Protein AF-A0A5N6J9I9-F1 (afdb_monomer)

Sequence (138 aa):
MGRWGWRLFEGDQDLDAACCLAESLRIQTDDWEHSMSSIVHQTNMLADEGTRAFYRTEEYKRELENEIVPYVRAKFDTDDFGDRFFAASCAKENDQTCLPAKYSAIILGALMMRAGAKIRAEDLQHLRDLVPQIHCSS

Structure (mmCIF, N/CA/C/O backbone):
data_AF-A0A5N6J9I9-F1
#
_entry.id   AF-A0A5N6J9I9-F1
#
loop_
_atom_site.group_PDB
_atom_site.id
_atom_site.type_symbol
_atom_site.label_atom_id
_atom_site.label_alt_id
_atom_site.label_comp_id
_atom_site.label_asym_id
_atom_site.label_entity_id
_atom_site.label_seq_id
_atom_site.pdbx_PDB_ins_code
_atom_site.Cartn_x
_atom_site.Cartn_y
_atom_site.Cartn_z
_atom_site.occupancy
_atom_site.B_iso_or_equiv
_atom_site.auth_seq_id
_atom_site.auth_comp_id
_atom_site.auth_asym_id
_atom_site.auth_atom_id
_atom_site.pdbx_PDB_model_num
ATOM 1 N N . MET A 1 1 ? -12.966 -21.307 4.260 1.00 35.62 1 MET A N 1
ATOM 2 C CA . MET A 1 1 ? -12.273 -20.002 4.198 1.00 35.62 1 MET A CA 1
ATOM 3 C C . MET A 1 1 ? -12.715 -19.329 2.910 1.00 35.62 1 MET A C 1
ATOM 5 O O . MET A 1 1 ? -12.331 -19.784 1.841 1.00 35.62 1 MET A O 1
ATOM 9 N N . GLY A 1 2 ? -13.659 -18.388 3.000 1.00 36.38 2 GLY A N 1
ATOM 10 C CA . GLY A 1 2 ? -14.245 -17.733 1.829 1.00 36.38 2 GLY A CA 1
ATOM 11 C C . GLY A 1 2 ? -13.199 -16.898 1.095 1.00 36.38 2 GLY A C 1
ATOM 12 O O . GLY A 1 2 ? -12.399 -16.217 1.731 1.00 36.38 2 GLY A O 1
ATOM 13 N N . ARG A 1 3 ? -13.186 -17.001 -0.235 1.00 39.31 3 ARG A N 1
ATOM 14 C CA . ARG A 1 3 ? -12.345 -16.196 -1.123 1.00 39.31 3 ARG A CA 1
ATOM 15 C C . ARG A 1 3 ? -12.598 -14.710 -0.851 1.00 39.31 3 ARG A C 1
ATOM 17 O O . ARG A 1 3 ? -13.677 -14.216 -1.160 1.00 39.31 3 ARG A O 1
ATOM 24 N N . TRP A 1 4 ? -11.601 -14.010 -0.318 1.00 42.59 4 TRP A N 1
ATOM 25 C CA . TRP A 1 4 ? -11.491 -12.559 -0.462 1.00 42.59 4 TRP A CA 1
ATOM 26 C C . TRP A 1 4 ? -11.239 -12.311 -1.946 1.00 42.59 4 TRP A C 1
ATOM 28 O O . TRP A 1 4 ? -10.140 -12.549 -2.436 1.00 42.59 4 TRP A O 1
ATOM 38 N N . GLY A 1 5 ? -12.298 -12.043 -2.700 1.00 44.84 5 GLY A N 1
ATOM 39 C CA . GLY A 1 5 ? -12.264 -12.260 -4.139 1.00 44.84 5 GLY A CA 1
ATOM 40 C C . GLY A 1 5 ? -13.273 -11.424 -4.887 1.00 44.84 5 GLY A C 1
ATOM 41 O O . GLY A 1 5 ? -14.072 -11.991 -5.617 1.00 44.84 5 GLY A O 1
ATOM 42 N N . TRP A 1 6 ? -13.188 -10.107 -4.721 1.00 40.84 6 TRP A N 1
ATOM 43 C CA . TRP A 1 6 ? -13.461 -9.163 -5.798 1.00 40.84 6 TRP A CA 1
ATOM 44 C C . TRP A 1 6 ? -12.402 -8.050 -5.728 1.00 40.84 6 TRP A C 1
ATOM 46 O O . TRP A 1 6 ? -12.508 -7.133 -4.927 1.00 40.84 6 TRP A O 1
ATOM 56 N N . ARG A 1 7 ? -11.349 -8.193 -6.543 1.00 58.09 7 ARG A N 1
ATOM 57 C CA . ARG A 1 7 ? -10.758 -7.104 -7.337 1.00 58.09 7 ARG A CA 1
ATOM 58 C C . ARG A 1 7 ? -10.189 -5.851 -6.643 1.00 58.09 7 ARG A C 1
ATOM 60 O O . ARG A 1 7 ? -10.094 -4.824 -7.304 1.00 58.09 7 ARG A O 1
ATOM 67 N N . LEU A 1 8 ? -9.778 -5.912 -5.373 1.00 66.25 8 LEU A N 1
ATOM 68 C CA . LEU A 1 8 ? -9.047 -4.796 -4.749 1.00 66.25 8 LEU A CA 1
ATOM 69 C C . LEU A 1 8 ? -7.798 -4.459 -5.574 1.00 66.25 8 LEU A C 1
ATOM 71 O O . LEU A 1 8 ? -6.980 -5.341 -5.852 1.00 66.25 8 LEU A O 1
ATOM 75 N N . PHE A 1 9 ? -7.670 -3.188 -5.944 1.00 67.38 9 PHE A N 1
ATOM 76 C CA . PHE A 1 9 ? -6.652 -2.675 -6.862 1.00 67.38 9 PHE A CA 1
ATOM 77 C C . PHE A 1 9 ? -6.809 -3.146 -8.309 1.00 67.38 9 PHE A C 1
ATOM 79 O O . PHE A 1 9 ? -5.822 -3.141 -9.025 1.00 67.38 9 PHE A O 1
ATOM 86 N N . GLU A 1 10 ? -7.989 -3.554 -8.780 1.00 67.69 10 GLU A N 1
ATOM 87 C CA . GLU A 1 10 ? -8.249 -3.730 -10.225 1.00 67.69 10 GLU A CA 1
ATOM 88 C C . GLU A 1 10 ? -9.075 -2.576 -10.817 1.00 67.69 10 GLU A C 1
ATOM 90 O O . GLU A 1 10 ? -9.088 -2.415 -12.037 1.00 67.69 10 GLU A O 1
ATOM 95 N N . GLY A 1 11 ? -9.758 -1.785 -9.978 1.00 67.00 11 GLY A N 1
ATOM 96 C CA . GLY A 1 11 ? -10.508 -0.592 -10.382 1.00 67.00 11 GLY A CA 1
ATOM 97 C C . GLY A 1 11 ? -9.753 0.711 -10.108 1.00 67.00 11 GLY A C 1
ATOM 98 O O . GLY A 1 11 ? -8.957 0.782 -9.171 1.00 67.00 11 GLY A O 1
ATOM 99 N N . ASP A 1 12 ? -10.044 1.750 -10.897 1.00 70.38 12 ASP A N 1
ATOM 100 C CA . ASP A 1 12 ? -9.409 3.076 -10.778 1.00 70.38 12 ASP A CA 1
ATOM 101 C C . ASP A 1 12 ? -9.567 3.669 -9.372 1.00 70.38 12 ASP A C 1
ATOM 103 O O . ASP A 1 12 ? -8.606 4.164 -8.795 1.00 70.38 12 ASP A O 1
ATOM 107 N N . GLN A 1 13 ? -10.745 3.511 -8.762 1.00 75.12 13 GLN A N 1
ATOM 108 C CA . GLN A 1 13 ? -11.031 4.052 -7.431 1.00 75.12 13 GLN A CA 1
ATOM 109 C C . GLN A 1 13 ? -10.123 3.480 -6.328 1.00 75.12 13 GLN A C 1
ATOM 111 O O . GLN A 1 13 ? -9.783 4.184 -5.378 1.00 75.12 13 GLN A O 1
ATOM 116 N N . ASP A 1 14 ? -9.711 2.218 -6.444 1.00 78.69 14 ASP A N 1
ATOM 117 C CA . ASP A 1 14 ? -8.841 1.568 -5.458 1.00 78.69 14 ASP A CA 1
ATOM 118 C C . ASP A 1 14 ? -7.404 2.061 -5.589 1.00 78.69 14 ASP A C 1
ATOM 120 O O . ASP A 1 14 ? -6.691 2.214 -4.595 1.00 78.69 14 ASP A O 1
ATOM 124 N N . LEU A 1 15 ? -6.984 2.293 -6.834 1.00 77.69 15 LEU A N 1
ATOM 125 C CA . LEU A 1 15 ? -5.663 2.803 -7.177 1.00 77.69 15 LEU A CA 1
ATOM 126 C C . LEU A 1 15 ? -5.544 4.267 -6.752 1.00 77.69 15 LEU A C 1
ATOM 128 O O . LEU A 1 15 ? -4.572 4.621 -6.090 1.00 77.69 15 LEU A O 1
ATOM 132 N N . ASP A 1 16 ? -6.565 5.079 -7.024 1.00 78.44 16 ASP A N 1
ATOM 133 C CA . ASP A 1 16 ? -6.645 6.466 -6.566 1.00 78.44 16 ASP A CA 1
ATOM 134 C C . ASP A 1 16 ? -6.632 6.540 -5.035 1.00 78.44 16 ASP A C 1
ATOM 136 O O . ASP A 1 16 ? -5.868 7.310 -4.449 1.00 78.44 16 ASP A O 1
ATOM 140 N N . ALA A 1 17 ? -7.407 5.682 -4.361 1.00 81.62 17 ALA A N 1
ATOM 141 C CA . ALA A 1 17 ? -7.405 5.606 -2.904 1.00 81.62 17 ALA A CA 1
ATOM 142 C C . ALA A 1 17 ? -6.029 5.210 -2.347 1.00 81.62 17 ALA A C 1
ATOM 144 O O . ALA A 1 17 ? -5.600 5.781 -1.347 1.00 81.62 17 ALA A O 1
ATOM 145 N N . ALA A 1 18 ? -5.317 4.274 -2.986 1.00 84.44 18 ALA A N 1
ATOM 146 C CA . ALA A 1 18 ? -3.967 3.882 -2.583 1.00 84.44 18 ALA A CA 1
ATOM 147 C C . ALA A 1 18 ? -2.944 5.012 -2.781 1.00 84.44 18 ALA A C 1
ATOM 149 O O . ALA A 1 18 ? -2.099 5.230 -1.912 1.00 84.44 18 ALA A O 1
ATOM 150 N N . CYS A 1 19 ? -3.033 5.743 -3.895 1.00 82.50 19 CYS A N 1
ATOM 151 C CA . CYS A 1 19 ? -2.166 6.879 -4.207 1.00 82.50 19 CYS A CA 1
ATOM 152 C C . CYS A 1 19 ? -2.382 8.056 -3.245 1.00 82.50 19 CYS A C 1
ATOM 154 O O . CYS A 1 19 ? -1.416 8.641 -2.763 1.00 82.50 19 CYS A O 1
ATOM 156 N N . CYS A 1 20 ? -3.634 8.374 -2.913 1.00 81.75 20 CYS A N 1
ATOM 157 C CA . CYS A 1 20 ? -3.982 9.504 -2.047 1.00 81.75 20 CYS A CA 1
ATOM 158 C C . CYS A 1 20 ? -4.007 9.158 -0.547 1.00 81.75 20 CYS A C 1
ATOM 160 O O . CYS A 1 20 ? -4.287 10.028 0.284 1.00 81.75 20 CYS A O 1
ATOM 162 N N . LEU A 1 21 ? -3.732 7.904 -0.165 1.00 84.25 21 LEU A N 1
ATOM 163 C CA . LEU A 1 21 ? -3.913 7.425 1.207 1.00 84.25 21 LEU A CA 1
ATOM 164 C C . LEU A 1 21 ? -3.091 8.229 2.224 1.00 84.25 21 LEU A C 1
ATOM 166 O O . LEU A 1 21 ? -3.640 8.699 3.223 1.00 84.25 21 LEU A O 1
ATOM 170 N N . ALA A 1 22 ? -1.794 8.416 1.961 1.00 82.81 22 ALA A N 1
ATOM 171 C CA . ALA A 1 22 ? -0.885 9.139 2.854 1.00 82.81 22 ALA A CA 1
ATOM 172 C C . ALA A 1 22 ? -1.348 10.587 3.085 1.00 82.81 22 ALA A C 1
ATOM 174 O O . ALA A 1 22 ? -1.479 11.029 4.230 1.00 82.81 22 ALA A O 1
ATOM 175 N N . GLU A 1 23 ? -1.696 11.286 2.002 1.00 80.75 23 GLU A N 1
ATOM 176 C CA . GLU A 1 23 ? -2.195 12.660 2.043 1.00 80.75 23 GLU A CA 1
ATOM 177 C C . GLU A 1 23 ? -3.520 12.758 2.812 1.00 80.75 23 GLU A C 1
ATOM 179 O O . GLU A 1 23 ? -3.654 13.582 3.721 1.00 80.75 23 GLU A O 1
ATOM 184 N N . SER A 1 24 ? -4.477 11.865 2.531 1.00 76.12 24 SER A N 1
ATOM 185 C CA . SER A 1 24 ? -5.788 11.843 3.202 1.00 76.12 24 SER A CA 1
ATOM 186 C C . SER A 1 24 ? -5.661 11.657 4.722 1.00 76.12 24 SER A C 1
ATOM 188 O O . SER A 1 24 ? -6.386 12.255 5.530 1.00 76.12 24 SER A O 1
ATOM 190 N N . LEU A 1 25 ? -4.664 10.880 5.140 1.00 75.38 25 LEU A N 1
ATOM 191 C CA . LEU A 1 25 ? -4.377 10.618 6.539 1.00 75.38 25 LEU A CA 1
ATOM 192 C C . LEU A 1 25 ? -3.429 11.660 7.157 1.00 75.38 25 LEU A C 1
ATOM 194 O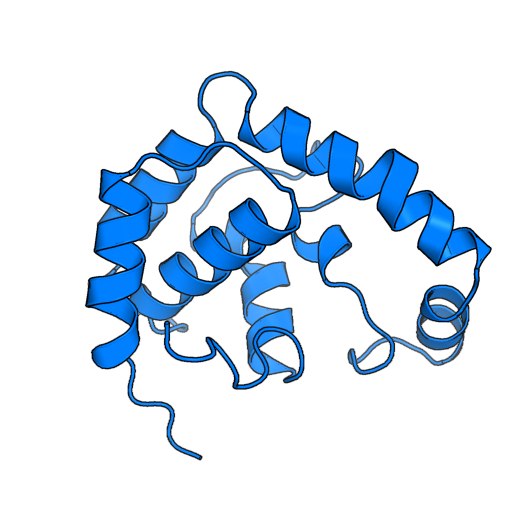 O . LEU A 1 25 ? -3.305 11.680 8.383 1.00 75.38 25 LEU A O 1
ATOM 198 N N . ARG A 1 26 ? -2.918 12.617 6.366 1.00 78.38 26 ARG A N 1
ATOM 199 C CA . ARG A 1 26 ? -1.930 13.647 6.741 1.00 78.38 26 ARG A CA 1
ATOM 200 C C . ARG A 1 26 ? -0.633 13.049 7.280 1.00 78.38 26 ARG A C 1
ATOM 202 O O . ARG A 1 26 ? -0.057 13.562 8.239 1.00 78.38 26 ARG A O 1
ATOM 209 N N . ILE A 1 27 ? -0.204 11.945 6.682 1.00 78.88 27 ILE A N 1
ATOM 210 C CA . ILE A 1 27 ? 1.055 11.286 7.010 1.00 78.88 27 ILE A CA 1
ATOM 211 C C . ILE A 1 27 ? 2.074 11.658 5.946 1.00 78.88 27 ILE A C 1
ATOM 213 O O . ILE A 1 27 ? 1.835 11.468 4.759 1.00 78.88 27 ILE A O 1
ATOM 217 N N . GLN A 1 28 ? 3.209 12.196 6.385 1.00 76.56 28 GLN A N 1
ATOM 218 C CA . GLN A 1 28 ? 4.308 12.533 5.491 1.00 76.56 28 GLN A CA 1
ATOM 219 C C . GLN A 1 28 ? 5.064 11.262 5.109 1.00 76.56 28 GLN A C 1
ATOM 221 O O . GLN A 1 28 ? 5.658 10.600 5.962 1.00 76.56 28 GLN A O 1
ATOM 226 N N . THR A 1 29 ? 5.026 10.930 3.822 1.00 80.50 29 THR A N 1
ATOM 227 C CA . THR A 1 29 ? 5.798 9.834 3.217 1.00 80.50 29 THR A CA 1
ATOM 228 C C . THR A 1 29 ? 6.648 10.322 2.044 1.00 80.50 29 THR A C 1
ATOM 230 O O . THR A 1 29 ? 7.121 9.508 1.261 1.00 80.50 29 THR A O 1
ATOM 233 N N . ASP A 1 30 ? 6.843 11.638 1.916 1.00 75.00 30 ASP A N 1
ATOM 234 C CA . ASP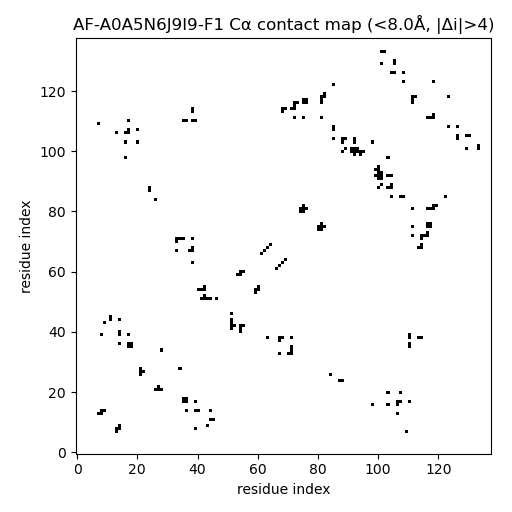 A 1 30 ? 7.512 12.269 0.766 1.00 75.00 30 ASP A CA 1
ATOM 235 C C . ASP A 1 30 ? 9.001 11.894 0.670 1.00 75.00 30 ASP A C 1
ATOM 237 O O . ASP A 1 30 ? 9.579 11.903 -0.412 1.00 75.00 30 ASP A O 1
ATOM 241 N N . ASP A 1 31 ? 9.602 11.489 1.792 1.00 83.56 31 ASP A N 1
ATOM 242 C CA . ASP A 1 31 ? 10.994 11.033 1.867 1.00 83.56 31 ASP A CA 1
ATOM 243 C C . ASP A 1 31 ? 11.171 9.548 1.483 1.00 83.56 31 ASP A C 1
ATOM 245 O O . ASP A 1 31 ? 12.252 8.975 1.659 1.00 83.56 31 ASP A O 1
ATOM 249 N N . TRP A 1 32 ? 10.108 8.866 1.042 1.00 87.69 32 TRP A N 1
ATOM 250 C CA . TRP A 1 32 ? 10.182 7.458 0.653 1.00 87.69 32 TRP A CA 1
ATOM 251 C C . TRP A 1 32 ? 10.628 7.332 -0.802 1.00 87.69 32 TRP A C 1
ATOM 253 O O . TRP A 1 32 ? 10.020 7.897 -1.703 1.00 87.69 32 TRP A O 1
ATOM 263 N N . GLU A 1 33 ? 11.654 6.514 -1.026 1.00 87.69 33 GLU A N 1
ATOM 264 C CA . GLU A 1 33 ? 12.146 6.166 -2.364 1.00 87.69 33 GLU A CA 1
ATOM 265 C C . GLU A 1 33 ? 11.072 5.439 -3.181 1.00 87.69 33 GLU A C 1
ATOM 267 O O . GLU A 1 33 ? 10.862 5.739 -4.354 1.00 87.69 33 GLU A O 1
ATOM 272 N N . HIS A 1 34 ? 10.324 4.546 -2.525 1.00 87.94 34 HIS A N 1
ATOM 273 C CA . HIS A 1 34 ? 9.139 3.915 -3.088 1.00 87.94 34 HIS A CA 1
ATOM 274 C C . HIS A 1 34 ? 7.921 4.193 -2.215 1.00 87.94 34 HIS A C 1
ATOM 276 O O . HIS A 1 34 ? 7.906 3.870 -1.026 1.00 87.94 34 HIS A O 1
ATOM 282 N N . SER A 1 35 ? 6.880 4.765 -2.818 1.00 86.56 35 SER A N 1
ATOM 283 C CA . SER A 1 35 ? 5.609 5.025 -2.144 1.00 86.56 35 SER A CA 1
ATOM 284 C C . SER A 1 35 ? 4.858 3.724 -1.844 1.00 86.56 35 SER A C 1
ATOM 286 O O . SER A 1 35 ? 5.070 2.692 -2.480 1.00 86.56 35 SER A O 1
ATOM 288 N N . MET A 1 36 ? 3.884 3.775 -0.935 1.00 86.12 36 MET A N 1
ATOM 289 C CA . MET A 1 36 ? 3.010 2.624 -0.675 1.00 86.12 36 MET A CA 1
ATOM 290 C C . MET A 1 36 ? 2.198 2.212 -1.907 1.00 86.12 36 MET A C 1
ATOM 292 O O . MET A 1 36 ? 1.975 1.024 -2.106 1.00 86.12 36 MET A O 1
ATOM 296 N N . SER A 1 37 ? 1.798 3.155 -2.768 1.00 85.12 37 SER A N 1
ATOM 297 C CA . SER A 1 37 ? 1.095 2.838 -4.019 1.00 85.12 37 SER A CA 1
ATOM 298 C C . SER A 1 37 ? 1.981 2.105 -5.032 1.00 85.12 37 SER A C 1
ATOM 300 O O . SER A 1 37 ? 1.466 1.395 -5.895 1.00 85.12 37 SER A O 1
ATOM 302 N N . SER A 1 38 ? 3.310 2.183 -4.886 1.00 86.25 38 SER A N 1
ATOM 303 C CA . SER A 1 38 ? 4.255 1.549 -5.811 1.00 86.25 38 SER A CA 1
ATOM 304 C C . SER A 1 38 ? 4.107 0.027 -5.849 1.00 86.25 38 SER A C 1
ATOM 306 O O . SER A 1 38 ? 4.390 -0.586 -6.875 1.00 86.25 38 SER A O 1
ATOM 308 N N . ILE A 1 39 ? 3.591 -0.595 -4.777 1.00 87.88 39 ILE A N 1
ATOM 309 C CA . ILE A 1 39 ? 3.352 -2.047 -4.746 1.00 87.88 39 ILE A CA 1
ATOM 310 C C . ILE A 1 39 ? 2.109 -2.478 -5.538 1.00 87.88 39 ILE A C 1
ATOM 312 O O . ILE A 1 39 ? 1.962 -3.670 -5.820 1.00 87.88 39 ILE A O 1
ATOM 316 N N . VAL A 1 40 ? 1.207 -1.548 -5.881 1.00 83.56 40 VAL A N 1
ATOM 317 C CA . VAL A 1 40 ? -0.054 -1.803 -6.610 1.00 83.56 40 VAL A CA 1
ATOM 318 C C . VAL A 1 40 ? -0.063 -1.241 -8.030 1.00 83.56 40 VAL A C 1
ATOM 320 O O . VAL A 1 40 ? -1.072 -1.366 -8.723 1.00 83.56 40 VAL A O 1
ATOM 323 N N . HIS A 1 41 ? 1.051 -0.669 -8.492 1.00 80.44 41 HIS A N 1
ATOM 324 C CA . HIS A 1 41 ? 1.167 -0.185 -9.859 1.00 80.44 41 HIS A CA 1
ATOM 325 C C . HIS A 1 41 ? 0.938 -1.313 -10.871 1.00 80.44 41 HIS A C 1
ATOM 327 O O . HIS A 1 41 ? 1.501 -2.405 -10.779 1.00 80.44 41 HIS A O 1
ATOM 333 N N . GLN A 1 42 ? 0.059 -1.051 -11.837 1.00 71.94 42 GLN A N 1
ATOM 334 C CA . GLN A 1 42 ? -0.377 -2.050 -12.801 1.00 71.94 42 GLN A CA 1
ATOM 335 C C . GLN A 1 42 ? -0.750 -1.450 -14.154 1.00 71.94 42 GLN A C 1
ATOM 337 O O . GLN A 1 42 ? -0.964 -0.252 -14.322 1.00 71.94 42 GLN A O 1
ATOM 342 N N . THR A 1 43 ? -0.914 -2.339 -15.130 1.00 62.91 43 THR A N 1
ATOM 343 C CA . THR A 1 43 ? -1.122 -1.991 -16.541 1.00 62.91 43 THR A CA 1
ATOM 344 C C . THR A 1 43 ? -2.478 -1.361 -16.859 1.00 62.91 43 THR A C 1
ATOM 346 O O . THR A 1 43 ? -2.680 -0.953 -17.999 1.00 62.91 43 THR A O 1
ATOM 349 N N . ASN A 1 44 ? -3.402 -1.313 -15.899 1.00 62.19 44 ASN A N 1
ATOM 350 C CA . ASN A 1 44 ? -4.734 -0.726 -16.058 1.00 62.19 44 ASN A CA 1
ATOM 351 C C . ASN A 1 44 ? -4.867 0.659 -15.416 1.00 62.19 44 ASN A C 1
ATOM 353 O O . ASN A 1 44 ? -5.916 1.266 -15.566 1.00 62.19 44 ASN A O 1
ATOM 357 N N . MET A 1 45 ? -3.822 1.171 -14.754 1.00 68.50 45 MET A N 1
ATOM 358 C CA . MET A 1 45 ? -3.824 2.553 -14.266 1.00 68.50 45 MET A CA 1
ATOM 359 C C . MET A 1 45 ? -3.950 3.543 -15.432 1.00 68.50 45 MET A C 1
ATOM 361 O O . MET A 1 45 ? -3.488 3.256 -16.543 1.00 68.50 45 MET A O 1
ATOM 365 N N . LEU A 1 46 ? -4.494 4.732 -15.150 1.00 70.31 46 LEU A N 1
ATOM 366 C CA . LEU A 1 46 ? -4.484 5.927 -16.011 1.00 70.31 46 LEU A CA 1
ATOM 367 C C . LEU A 1 46 ? -3.058 6.500 -16.194 1.00 70.31 46 LEU A C 1
ATOM 369 O O . LEU A 1 46 ? -2.816 7.694 -16.055 1.00 70.31 46 LEU A O 1
ATOM 373 N N . ALA A 1 47 ? -2.095 5.631 -16.493 1.00 75.12 47 ALA A N 1
ATOM 374 C CA . ALA A 1 47 ? -0.733 5.977 -16.860 1.00 75.12 47 ALA A CA 1
ATOM 375 C C . ALA A 1 47 ? -0.594 6.032 -18.388 1.00 75.12 47 ALA A C 1
ATOM 377 O O . ALA A 1 47 ? -1.365 5.406 -19.127 1.00 75.12 47 ALA A O 1
ATOM 378 N N . ASP A 1 48 ? 0.404 6.768 -18.870 1.00 84.00 48 ASP A N 1
ATOM 379 C CA . ASP A 1 48 ? 0.721 6.817 -20.293 1.00 84.00 48 ASP A CA 1
ATOM 380 C C . ASP A 1 48 ? 1.138 5.435 -20.831 1.00 84.00 48 ASP A C 1
ATOM 382 O O . ASP A 1 48 ? 1.468 4.505 -20.089 1.00 84.00 48 ASP A O 1
ATOM 386 N N . GLU A 1 49 ? 1.116 5.290 -22.155 1.00 83.62 49 GLU A N 1
ATOM 387 C CA . GLU A 1 49 ? 1.403 4.018 -22.819 1.00 83.62 49 GLU A CA 1
ATOM 388 C C . GLU A 1 49 ? 2.806 3.477 -22.501 1.00 83.62 49 GLU A C 1
ATOM 390 O O . GLU A 1 49 ? 2.960 2.268 -22.305 1.00 83.62 49 GLU A O 1
ATOM 395 N N . GLY A 1 50 ? 3.808 4.354 -22.381 1.00 84.69 50 GLY A N 1
ATOM 396 C CA . GLY A 1 50 ? 5.178 3.973 -22.042 1.00 84.69 50 GLY A CA 1
ATOM 397 C C . GLY A 1 50 ? 5.269 3.411 -20.627 1.00 84.69 50 GLY A C 1
ATOM 398 O O . GLY A 1 50 ? 5.806 2.321 -20.425 1.00 84.69 50 GLY A O 1
ATOM 399 N N . THR A 1 51 ? 4.652 4.089 -19.662 1.00 84.94 51 THR A N 1
ATOM 400 C CA . THR A 1 51 ? 4.595 3.635 -18.266 1.00 84.94 51 THR A CA 1
ATOM 401 C C . THR A 1 51 ? 3.831 2.313 -18.125 1.00 84.94 51 THR A C 1
ATOM 403 O O . THR A 1 51 ? 4.276 1.390 -17.440 1.00 84.94 51 THR A O 1
ATOM 406 N N . ARG A 1 52 ? 2.711 2.146 -18.838 1.00 83.25 52 ARG A N 1
ATOM 407 C CA . ARG A 1 52 ? 1.962 0.875 -18.844 1.00 83.25 52 ARG A CA 1
ATOM 408 C C . ARG A 1 52 ? 2.763 -0.271 -19.457 1.00 83.25 52 ARG A C 1
ATOM 410 O O . ARG A 1 52 ? 2.641 -1.408 -18.993 1.00 83.25 52 ARG A O 1
ATOM 417 N N . ALA A 1 53 ? 3.544 0.004 -20.502 1.00 86.38 53 ALA A N 1
ATOM 418 C CA . ALA A 1 53 ? 4.431 -0.977 -21.114 1.00 86.38 53 ALA A CA 1
ATOM 419 C C . ALA A 1 53 ? 5.569 -1.367 -20.161 1.00 86.38 53 ALA A C 1
ATOM 421 O O . ALA A 1 53 ? 5.860 -2.556 -20.034 1.00 86.38 53 ALA A O 1
ATOM 422 N N . PHE A 1 54 ? 6.140 -0.401 -19.436 1.00 87.38 54 PHE A N 1
ATOM 423 C CA . PHE A 1 54 ? 7.155 -0.648 -18.413 1.00 87.38 54 PHE A CA 1
ATOM 424 C C . PHE A 1 54 ? 6.651 -1.601 -17.320 1.00 87.38 54 PHE A C 1
ATOM 426 O O . PHE A 1 54 ? 7.310 -2.601 -17.039 1.00 87.38 54 PHE A O 1
ATOM 433 N N . TYR A 1 55 ? 5.434 -1.404 -16.801 1.00 86.06 55 TYR A N 1
ATOM 434 C CA . TYR A 1 55 ? 4.861 -2.303 -15.786 1.00 86.06 55 TYR A CA 1
ATOM 435 C C . TYR A 1 55 ? 4.607 -3.744 -16.266 1.00 86.06 55 TYR A C 1
ATOM 437 O O . TYR A 1 55 ? 4.338 -4.624 -15.450 1.00 86.06 55 TYR A O 1
ATOM 445 N N . ARG A 1 56 ? 4.676 -4.015 -17.578 1.00 85.75 56 ARG A N 1
ATOM 446 C CA . ARG A 1 56 ? 4.593 -5.376 -18.147 1.00 85.75 56 ARG A CA 1
ATOM 447 C C . ARG A 1 56 ? 5.945 -6.067 -18.261 1.00 85.75 56 ARG A C 1
ATOM 449 O O . ARG A 1 56 ? 5.985 -7.243 -18.619 1.00 85.75 56 ARG A O 1
ATOM 456 N N . THR A 1 57 ? 7.038 -5.350 -18.034 1.00 90.50 57 THR A N 1
ATOM 457 C CA . THR A 1 57 ? 8.378 -5.903 -18.199 1.00 90.50 57 THR A CA 1
ATOM 458 C C . THR A 1 57 ? 8.715 -6.872 -17.066 1.00 90.50 57 THR A C 1
ATOM 460 O O . THR A 1 57 ? 8.315 -6.694 -15.915 1.00 90.50 57 THR A O 1
ATOM 463 N N . GLU A 1 58 ? 9.492 -7.908 -17.385 1.00 90.62 58 GLU A N 1
ATOM 464 C CA . GLU A 1 58 ? 10.057 -8.798 -16.361 1.00 90.62 58 GLU A CA 1
ATOM 465 C C . GLU A 1 58 ? 11.084 -8.075 -15.478 1.00 90.62 58 GLU A C 1
ATOM 467 O O . GLU A 1 58 ? 11.310 -8.484 -14.343 1.00 90.62 58 GLU A O 1
ATOM 472 N N . GLU A 1 59 ? 11.690 -6.998 -15.982 1.00 90.38 59 GLU A N 1
ATOM 473 C CA . GLU A 1 59 ? 12.558 -6.109 -15.209 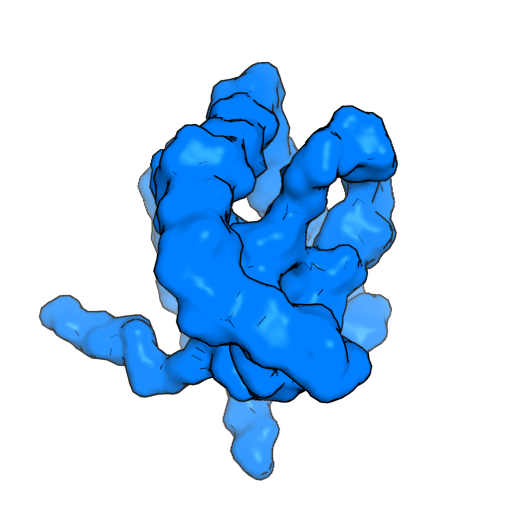1.00 90.38 59 GLU A CA 1
ATOM 474 C C . GLU A 1 59 ? 11.783 -5.458 -14.064 1.00 90.38 59 GLU A C 1
ATOM 476 O O . GLU A 1 59 ? 12.115 -5.692 -12.904 1.00 90.38 59 GLU A O 1
ATOM 481 N N . TYR A 1 60 ? 10.678 -4.774 -14.373 1.00 89.44 60 TYR A N 1
ATOM 482 C CA . TYR A 1 60 ? 9.826 -4.167 -13.355 1.00 89.44 60 TYR A CA 1
ATOM 483 C C . TYR A 1 60 ? 9.267 -5.200 -12.374 1.00 89.44 60 TYR A C 1
ATOM 485 O O . TYR A 1 60 ? 9.197 -4.961 -11.175 1.00 89.44 60 TYR A O 1
ATOM 493 N N . LYS A 1 61 ? 8.893 -6.392 -12.851 1.00 88.50 61 LYS A N 1
ATOM 494 C CA . LYS A 1 61 ? 8.419 -7.462 -11.964 1.00 88.50 61 LYS A CA 1
ATOM 495 C C . LYS A 1 61 ? 9.484 -7.884 -10.945 1.00 88.50 61 LYS A C 1
ATOM 497 O O . LYS A 1 61 ? 9.151 -8.131 -9.788 1.00 88.50 61 LYS A O 1
ATOM 502 N N . ARG A 1 62 ? 10.753 -7.960 -11.361 1.00 91.62 62 ARG A N 1
ATOM 503 C CA . ARG A 1 62 ? 11.879 -8.264 -10.465 1.00 91.62 62 ARG A CA 1
ATOM 504 C C . ARG A 1 62 ? 12.160 -7.118 -9.504 1.00 91.62 62 ARG A C 1
ATOM 506 O O . ARG A 1 62 ? 12.387 -7.397 -8.333 1.00 91.62 62 ARG A O 1
ATOM 513 N N . GLU A 1 63 ? 12.132 -5.879 -9.976 1.00 91.81 63 GLU A N 1
ATOM 514 C CA . GLU A 1 63 ? 12.272 -4.678 -9.142 1.00 91.81 63 GLU A CA 1
ATOM 515 C C . GLU A 1 63 ? 11.166 -4.634 -8.075 1.00 91.81 63 GLU A C 1
ATOM 517 O O . GLU A 1 63 ? 11.433 -4.502 -6.882 1.00 91.81 63 GLU A O 1
ATOM 522 N N . LEU A 1 64 ? 9.917 -4.872 -8.480 1.00 90.31 64 LEU A N 1
ATOM 523 C CA . LEU A 1 64 ? 8.765 -4.923 -7.588 1.00 90.31 64 LEU A CA 1
ATOM 524 C C . LEU A 1 64 ? 8.946 -5.963 -6.475 1.00 90.31 64 LEU A C 1
ATOM 526 O O . LEU A 1 64 ? 8.715 -5.657 -5.306 1.00 90.31 64 LEU A O 1
ATOM 530 N N . GLU A 1 65 ? 9.351 -7.184 -6.829 1.00 90.56 65 GLU A N 1
ATOM 531 C CA . GLU A 1 65 ? 9.507 -8.294 -5.883 1.00 90.56 65 GLU A CA 1
ATOM 532 C C . GLU A 1 65 ? 10.730 -8.141 -4.966 1.00 90.56 65 GLU A C 1
ATOM 534 O O . GLU A 1 65 ? 10.646 -8.469 -3.782 1.00 90.56 65 GLU A O 1
ATOM 539 N N . ASN A 1 66 ? 11.857 -7.650 -5.489 1.00 92.75 66 ASN A N 1
ATOM 540 C CA . ASN A 1 66 ? 13.142 -7.679 -4.783 1.00 92.75 66 ASN A CA 1
ATOM 541 C C . ASN A 1 66 ? 13.545 -6.338 -4.154 1.00 92.75 66 ASN A C 1
ATOM 543 O O . ASN A 1 66 ? 14.362 -6.339 -3.235 1.00 92.75 66 ASN A O 1
ATOM 547 N N . GLU A 1 67 ? 12.981 -5.220 -4.610 1.00 93.50 67 GLU A N 1
ATOM 548 C CA . GLU A 1 67 ? 13.367 -3.873 -4.171 1.00 93.50 67 GLU A CA 1
ATOM 549 C C . GLU A 1 67 ? 12.170 -3.138 -3.559 1.00 93.50 67 GLU A C 1
ATOM 551 O O . GLU A 1 67 ? 12.168 -2.849 -2.360 1.00 93.50 67 GLU A O 1
ATOM 556 N N . ILE A 1 68 ? 11.097 -2.937 -4.331 1.00 91.94 68 ILE A N 1
ATOM 557 C CA . ILE A 1 68 ? 9.949 -2.107 -3.928 1.00 91.94 68 ILE A CA 1
ATOM 558 C C . ILE A 1 68 ? 9.186 -2.729 -2.752 1.00 91.94 68 ILE A C 1
ATOM 560 O O . ILE A 1 68 ? 8.978 -2.076 -1.727 1.00 91.94 68 ILE A O 1
ATOM 564 N N . VAL A 1 69 ? 8.745 -3.988 -2.873 1.00 92.44 69 VAL A N 1
ATOM 565 C CA . VAL A 1 69 ? 7.973 -4.663 -1.815 1.00 92.44 69 VAL A CA 1
ATOM 566 C C . VAL A 1 69 ? 8.784 -4.779 -0.516 1.00 92.44 69 VAL A C 1
ATOM 568 O O . VAL A 1 69 ? 8.257 -4.387 0.530 1.00 92.44 69 VAL A O 1
ATOM 571 N N . PRO A 1 70 ? 10.053 -5.240 -0.530 1.00 93.94 70 PRO A N 1
ATOM 572 C CA . PRO A 1 70 ? 10.883 -5.272 0.673 1.00 93.94 70 PRO A CA 1
ATOM 573 C C . PRO A 1 70 ? 11.115 -3.892 1.297 1.00 93.94 70 PRO A C 1
ATOM 575 O O . PRO A 1 70 ? 11.054 -3.774 2.522 1.00 93.94 70 PRO A O 1
ATOM 578 N N . TYR A 1 71 ? 11.325 -2.850 0.484 1.00 94.12 71 TYR A N 1
ATOM 579 C CA . TYR A 1 71 ? 11.480 -1.476 0.964 1.00 94.12 71 TYR A CA 1
ATOM 580 C C . TYR A 1 71 ? 10.233 -1.001 1.714 1.00 94.12 71 TYR A C 1
ATOM 582 O O . TYR A 1 71 ? 10.312 -0.578 2.870 1.00 94.12 71 TYR A O 1
ATOM 590 N N . VAL A 1 72 ? 9.062 -1.121 1.082 1.00 92.06 72 VAL A N 1
ATOM 591 C CA . VAL A 1 72 ? 7.785 -0.679 1.657 1.00 92.06 72 VAL A CA 1
A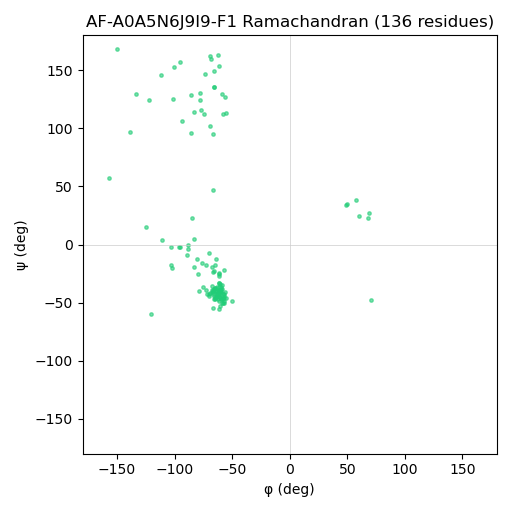TOM 592 C C . VAL A 1 72 ? 7.446 -1.480 2.914 1.00 92.06 72 VAL A C 1
ATOM 594 O O . VAL A 1 72 ? 7.024 -0.905 3.918 1.00 92.06 72 VAL A O 1
ATOM 597 N N . ARG A 1 73 ? 7.700 -2.793 2.913 1.00 93.69 73 ARG A N 1
ATOM 598 C CA . ARG A 1 73 ? 7.561 -3.637 4.105 1.00 93.69 73 ARG A CA 1
ATOM 599 C C . ARG A 1 73 ? 8.422 -3.137 5.260 1.00 93.69 73 ARG A C 1
ATOM 601 O O . ARG A 1 73 ? 7.917 -2.978 6.366 1.00 93.69 73 ARG A O 1
ATOM 608 N N . ALA A 1 74 ? 9.707 -2.889 5.010 1.00 93.62 74 ALA A N 1
ATOM 609 C CA . ALA A 1 74 ? 10.626 -2.417 6.037 1.00 93.62 74 ALA A CA 1
ATOM 610 C C . ALA A 1 74 ? 10.170 -1.073 6.614 1.00 93.62 74 ALA A C 1
ATOM 612 O O . ALA A 1 74 ? 10.228 -0.884 7.826 1.00 93.62 74 ALA A O 1
ATOM 613 N N . LYS A 1 75 ? 9.658 -0.164 5.776 1.00 93.38 75 LYS A N 1
ATOM 614 C CA . LYS A 1 75 ? 9.083 1.107 6.232 1.00 93.38 75 LYS A CA 1
ATOM 615 C C . LYS A 1 75 ? 7.851 0.915 7.112 1.00 93.38 75 LYS A C 1
ATOM 617 O O . LYS A 1 75 ? 7.769 1.568 8.145 1.00 93.38 75 LYS A O 1
ATOM 622 N N . PHE A 1 76 ? 6.937 0.010 6.756 1.00 91.44 76 PHE A N 1
ATOM 623 C CA . PHE A 1 76 ? 5.798 -0.323 7.619 1.00 91.44 76 PHE A CA 1
ATOM 624 C C . PHE A 1 76 ? 6.234 -0.913 8.964 1.00 91.44 76 PHE A C 1
ATOM 626 O O . PHE A 1 76 ? 5.669 -0.558 9.994 1.00 91.44 76 PHE A O 1
ATOM 633 N N . ASP A 1 77 ? 7.245 -1.781 8.961 1.00 91.75 77 ASP A N 1
ATOM 634 C CA . ASP A 1 77 ? 7.721 -2.467 10.165 1.00 91.75 77 ASP A CA 1
ATOM 635 C C . ASP A 1 77 ? 8.664 -1.599 11.034 1.00 91.75 77 ASP A C 1
ATOM 637 O O . ASP A 1 77 ? 8.965 -1.974 12.168 1.00 91.75 77 ASP A O 1
ATOM 641 N N . THR A 1 78 ? 9.156 -0.461 10.528 1.00 92.75 78 THR A N 1
ATOM 642 C CA . THR A 1 78 ? 10.063 0.443 11.261 1.00 92.75 78 THR A CA 1
ATOM 643 C C . THR A 1 78 ? 9.285 1.285 12.267 1.00 92.75 78 THR A C 1
ATOM 645 O O . THR A 1 78 ? 8.296 1.914 11.901 1.00 92.75 78 THR A O 1
ATOM 648 N N . ASP A 1 79 ? 9.750 1.335 13.520 1.00 88.88 79 ASP A N 1
ATOM 649 C CA . ASP A 1 79 ? 9.171 2.142 14.611 1.00 88.88 79 ASP A CA 1
ATOM 650 C C . ASP A 1 79 ? 7.643 1.994 14.762 1.00 88.88 79 ASP A C 1
ATOM 652 O O . ASP A 1 79 ? 6.931 2.961 15.065 1.00 88.88 79 ASP A O 1
ATOM 656 N N . ASP A 1 80 ? 7.145 0.781 14.489 1.00 87.88 80 ASP A N 1
ATOM 657 C CA . ASP A 1 80 ? 5.724 0.422 14.464 1.00 87.88 80 ASP A CA 1
ATOM 658 C C . ASP A 1 80 ? 4.882 1.405 13.622 1.00 87.88 80 ASP A C 1
ATOM 660 O O . ASP A 1 80 ? 3.734 1.729 13.943 1.00 87.88 80 ASP A O 1
ATOM 664 N N . PHE A 1 81 ? 5.467 1.924 12.534 1.00 89.25 81 PHE A N 1
ATOM 665 C CA . PHE A 1 81 ? 4.828 2.897 11.652 1.00 89.25 81 PHE A CA 1
ATOM 666 C C . PHE A 1 81 ? 3.511 2.361 11.094 1.00 89.25 81 PHE A C 1
ATOM 668 O O . PHE A 1 81 ? 2.516 3.080 11.112 1.00 89.25 81 PHE A O 1
ATOM 675 N N . GLY A 1 82 ? 3.483 1.104 10.645 1.00 88.31 82 GLY A N 1
ATOM 676 C CA . GLY A 1 82 ? 2.284 0.442 10.135 1.00 88.31 82 GLY A CA 1
ATOM 677 C C . GLY A 1 82 ? 1.145 0.425 11.153 1.00 88.31 82 GLY A C 1
ATOM 678 O O . GLY A 1 82 ? 0.032 0.829 10.825 1.00 88.31 82 GLY A O 1
ATOM 679 N N . ASP A 1 83 ? 1.435 0.067 12.403 1.00 89.94 83 ASP A N 1
ATOM 680 C CA . ASP A 1 83 ? 0.441 0.032 13.483 1.00 89.94 83 ASP A CA 1
ATOM 681 C C . ASP A 1 83 ? -0.073 1.441 13.817 1.00 89.94 83 ASP A C 1
ATOM 683 O O . ASP A 1 83 ? -1.279 1.672 13.938 1.00 89.94 83 ASP A O 1
ATOM 687 N N . ARG A 1 84 ? 0.831 2.425 13.908 1.00 89.75 84 ARG A N 1
ATOM 688 C CA . ARG A 1 84 ? 0.466 3.837 14.117 1.00 89.75 84 ARG A CA 1
ATOM 689 C C . ARG A 1 84 ? -0.385 4.371 12.973 1.00 89.75 84 ARG A C 1
ATOM 691 O O . ARG A 1 84 ? -1.320 5.141 13.206 1.00 89.75 84 ARG A O 1
ATOM 698 N N . PHE A 1 85 ? -0.066 3.973 11.748 1.00 86.94 85 PHE A N 1
ATOM 699 C CA . PHE A 1 85 ? -0.793 4.389 10.564 1.00 86.94 85 PHE A CA 1
ATOM 700 C C . PHE A 1 85 ? -2.188 3.769 10.526 1.00 86.94 85 PHE A C 1
ATOM 702 O O . PHE A 1 85 ? -3.169 4.467 10.267 1.00 86.94 85 PHE A O 1
ATOM 709 N N . PHE A 1 86 ? -2.293 2.489 10.883 1.00 88.75 86 PHE A N 1
ATOM 710 C CA . PHE A 1 86 ? -3.563 1.791 11.001 1.00 88.75 86 PHE A CA 1
ATOM 711 C C . PHE A 1 86 ? -4.457 2.426 12.069 1.00 88.75 86 PHE A C 1
ATOM 713 O O . PHE A 1 86 ? -5.620 2.730 11.800 1.00 88.75 86 PHE A O 1
ATOM 720 N N . ALA A 1 87 ? -3.904 2.738 13.243 1.00 88.38 87 ALA A N 1
ATOM 721 C CA . ALA A 1 87 ? -4.626 3.435 14.305 1.00 88.38 87 ALA A CA 1
ATOM 722 C C . ALA A 1 87 ? -5.110 4.830 13.868 1.00 88.38 87 ALA A C 1
ATOM 724 O O . ALA A 1 87 ? -6.245 5.211 14.160 1.00 88.38 87 ALA A O 1
ATOM 725 N N . ALA A 1 88 ? -4.285 5.581 13.129 1.00 85.75 88 ALA A N 1
ATOM 726 C CA . ALA A 1 88 ? -4.671 6.879 12.574 1.00 85.75 88 ALA A CA 1
ATOM 727 C C . ALA A 1 88 ? -5.795 6.757 11.532 1.00 85.75 88 ALA A C 1
ATOM 729 O O . ALA A 1 88 ? -6.691 7.602 11.498 1.00 85.75 88 ALA A O 1
ATOM 730 N N . SER A 1 89 ? -5.773 5.699 10.716 1.00 85.06 89 SER A N 1
ATOM 731 C CA . SER A 1 89 ? -6.859 5.392 9.785 1.00 85.06 89 SER A CA 1
ATOM 732 C C . SER A 1 89 ? -8.148 5.056 10.534 1.00 85.06 89 SER A C 1
ATOM 734 O O . SER A 1 89 ? -9.186 5.635 10.226 1.00 85.06 89 SER A O 1
ATOM 736 N N . CYS A 1 90 ? -8.076 4.205 11.563 1.00 85.19 90 CYS A N 1
ATOM 737 C CA . CYS A 1 90 ? -9.223 3.825 12.391 1.00 85.19 90 CYS A CA 1
ATOM 738 C C . CYS A 1 90 ? -9.865 5.034 13.084 1.00 85.19 90 CYS A C 1
ATOM 740 O O . CYS A 1 90 ? -11.086 5.173 13.110 1.00 85.19 90 CYS A O 1
ATOM 742 N N . ALA A 1 91 ? -9.048 5.956 13.604 1.00 84.44 91 ALA A N 1
ATOM 743 C CA . ALA A 1 91 ? -9.530 7.172 14.259 1.00 84.44 91 ALA A CA 1
ATOM 744 C C . ALA A 1 91 ? -10.354 8.074 13.324 1.00 84.44 91 ALA A C 1
ATOM 746 O O . ALA A 1 91 ? -11.223 8.809 13.791 1.00 84.44 91 ALA A O 1
ATOM 747 N N . LYS A 1 92 ? -10.095 8.002 12.015 1.00 78.94 92 LYS A N 1
ATOM 748 C CA . LYS A 1 92 ? -10.775 8.791 10.987 1.00 78.94 92 LYS A CA 1
ATOM 749 C C . LYS A 1 92 ? -11.946 8.063 10.335 1.00 78.94 92 LYS A C 1
ATOM 751 O O . LYS A 1 92 ? -12.633 8.674 9.532 1.00 78.94 92 LYS A O 1
ATOM 756 N N . GLU A 1 93 ? -12.239 6.807 10.678 1.00 79.56 93 GLU A N 1
ATOM 757 C CA . GLU A 1 93 ? -13.263 5.986 10.000 1.00 79.56 93 GLU A CA 1
ATOM 758 C C . GLU A 1 93 ? -14.679 6.578 9.985 1.00 79.56 93 GLU A C 1
ATOM 760 O O . GLU A 1 93 ? -15.489 6.210 9.130 1.00 79.56 93 GLU A O 1
ATOM 765 N N . ASN A 1 94 ? -14.983 7.488 10.912 1.00 73.56 94 ASN A N 1
ATOM 766 C CA . ASN A 1 94 ? -16.272 8.175 10.994 1.00 73.56 94 ASN A CA 1
ATOM 767 C C . ASN A 1 94 ? -16.277 9.560 10.317 1.00 73.56 94 ASN A C 1
ATOM 769 O O . ASN A 1 94 ? -17.331 10.196 10.258 1.00 73.56 94 ASN A O 1
ATOM 773 N N . ASP A 1 95 ? -15.141 10.018 9.783 1.00 71.25 95 ASP A N 1
ATOM 774 C CA . ASP A 1 95 ? -15.036 11.291 9.072 1.00 71.25 95 ASP A CA 1
ATOM 775 C C . ASP A 1 95 ? -15.598 11.146 7.646 1.00 71.25 95 ASP A C 1
ATOM 777 O O . ASP A 1 95 ? -15.187 10.295 6.858 1.00 71.25 95 ASP A O 1
ATOM 781 N N . GLN A 1 96 ? -16.565 11.994 7.290 1.00 58.56 96 GLN A N 1
ATOM 782 C CA . GLN A 1 96 ? -17.303 11.940 6.016 1.00 58.56 96 GLN A CA 1
ATOM 783 C C . GLN A 1 96 ? -16.599 12.648 4.841 1.00 58.56 96 GLN A C 1
ATOM 785 O O . GLN A 1 96 ? -17.247 13.079 3.886 1.00 58.56 96 GLN A O 1
ATOM 790 N N . THR A 1 97 ? -15.280 12.826 4.883 1.00 52.78 97 THR A N 1
ATOM 791 C CA . THR A 1 97 ? -14.572 13.640 3.886 1.00 52.78 97 THR A CA 1
ATOM 792 C C . THR A 1 97 ? -14.039 12.804 2.717 1.00 52.78 97 THR A C 1
ATOM 794 O O . THR A 1 97 ? -13.011 12.147 2.833 1.00 52.78 97 THR A O 1
ATOM 797 N N . CYS A 1 98 ? -14.709 12.929 1.563 1.00 47.09 98 CYS A N 1
ATOM 798 C CA . CYS A 1 98 ? -14.263 12.596 0.195 1.00 47.09 98 CYS A CA 1
ATOM 799 C C . CYS A 1 98 ? -14.095 11.104 -0.177 1.00 47.09 98 CYS A C 1
ATOM 801 O O . CYS A 1 98 ? -14.642 10.683 -1.193 1.00 47.09 98 CYS A O 1
ATOM 803 N N . LEU A 1 99 ? -13.436 10.285 0.643 1.00 56.59 99 LEU A N 1
ATOM 804 C CA . LEU A 1 99 ? -13.453 8.819 0.530 1.00 56.59 99 LEU A CA 1
ATOM 805 C C . LEU A 1 99 ? -14.215 8.268 1.738 1.00 56.59 99 LEU A C 1
ATOM 807 O O . LEU A 1 99 ? -14.124 8.866 2.813 1.00 56.59 99 LEU A O 1
ATOM 811 N N . PRO A 1 100 ? -14.967 7.156 1.630 1.00 67.25 100 PRO A N 1
ATOM 812 C CA . PRO A 1 100 ? -15.514 6.533 2.826 1.00 67.25 100 PRO A CA 1
ATOM 813 C C . PRO A 1 100 ? -14.317 6.196 3.716 1.00 67.25 100 PRO A C 1
ATOM 815 O O . PRO A 1 100 ? -13.501 5.370 3.328 1.00 67.25 100 PRO A O 1
ATOM 818 N N . ALA A 1 101 ? -14.153 6.843 4.869 1.00 73.12 101 ALA A N 1
ATOM 819 C CA . ALA A 1 101 ? -12.926 6.695 5.653 1.00 73.12 101 ALA A CA 1
ATOM 820 C C . ALA A 1 101 ? -12.685 5.245 6.120 1.00 73.12 101 ALA A C 1
ATOM 822 O O . ALA A 1 101 ? -11.547 4.801 6.264 1.00 73.12 101 ALA A O 1
ATOM 823 N N . LYS A 1 102 ? -13.766 4.462 6.223 1.00 78.38 102 LYS A N 1
ATOM 824 C CA . LYS A 1 102 ? -13.739 2.998 6.363 1.00 78.38 102 LYS A CA 1
ATOM 825 C C . LYS A 1 102 ? -13.028 2.292 5.201 1.00 78.38 102 LYS A C 1
ATOM 827 O O . LYS A 1 102 ? -12.312 1.322 5.410 1.00 78.38 102 LYS A O 1
ATOM 832 N N . TYR A 1 103 ? -13.200 2.780 3.976 1.00 81.88 103 TYR A N 1
ATOM 833 C CA . TYR A 1 103 ? -12.519 2.264 2.792 1.00 81.88 103 TYR A CA 1
ATOM 834 C C . TYR A 1 103 ? -11.009 2.497 2.855 1.00 81.88 103 TYR A C 1
ATOM 836 O O . TYR A 1 103 ? -10.246 1.596 2.524 1.00 81.88 103 TYR A O 1
ATOM 844 N N . SER A 1 104 ? -10.564 3.648 3.366 1.00 83.06 104 SER A N 1
ATOM 845 C CA . SER A 1 104 ? -9.136 3.937 3.554 1.00 83.06 104 SER A CA 1
ATOM 846 C C . SER A 1 104 ? -8.456 2.931 4.485 1.00 83.06 104 SER A C 1
ATOM 848 O O . SER A 1 104 ? -7.356 2.474 4.180 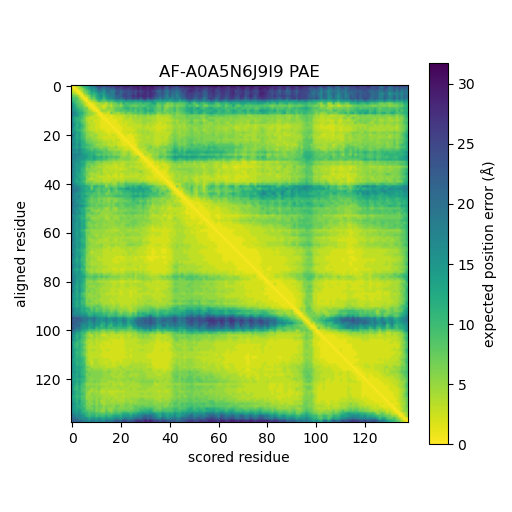1.00 83.06 104 SER A O 1
ATOM 850 N N . ALA A 1 105 ? -9.128 2.512 5.565 1.00 87.44 105 ALA A N 1
ATOM 851 C CA . ALA A 1 105 ? -8.617 1.470 6.458 1.00 87.44 105 ALA A CA 1
ATOM 852 C C . ALA A 1 105 ? -8.481 0.115 5.741 1.00 87.44 105 ALA A C 1
ATOM 854 O O . ALA A 1 105 ? -7.476 -0.577 5.912 1.00 87.44 105 ALA A O 1
ATOM 855 N N . ILE A 1 106 ? -9.442 -0.238 4.878 1.00 88.31 106 ILE A N 1
ATOM 856 C CA . ILE A 1 106 ? -9.367 -1.454 4.052 1.00 88.31 106 ILE A CA 1
ATOM 857 C C . ILE A 1 106 ? -8.211 -1.384 3.055 1.00 88.31 106 ILE A C 1
ATOM 859 O O . ILE A 1 106 ? -7.450 -2.346 2.948 1.00 88.31 106 ILE A O 1
ATOM 863 N N . ILE A 1 107 ? -8.054 -0.260 2.352 1.00 88.12 107 ILE A N 1
ATOM 864 C CA . ILE A 1 107 ? -6.963 -0.049 1.395 1.00 88.12 107 ILE A CA 1
ATOM 865 C C . ILE A 1 107 ? -5.611 -0.139 2.106 1.00 88.12 107 ILE A C 1
ATOM 867 O O . ILE A 1 107 ? -4.733 -0.866 1.644 1.00 88.12 107 ILE A O 1
ATOM 871 N N . LEU A 1 108 ? -5.462 0.503 3.268 1.00 89.44 108 LEU A N 1
ATOM 872 C CA . LEU A 1 108 ? -4.255 0.403 4.086 1.00 89.44 108 LEU A CA 1
ATOM 873 C C . LEU A 1 108 ? -3.959 -1.047 4.486 1.00 89.44 108 LEU A C 1
ATOM 875 O O . LEU A 1 108 ? -2.854 -1.538 4.263 1.00 89.44 108 LEU A O 1
ATOM 879 N N . GLY A 1 109 ? -4.955 -1.753 5.024 1.00 90.19 109 GLY A N 1
ATOM 880 C CA . GLY A 1 109 ? -4.819 -3.158 5.397 1.00 90.19 109 GLY A CA 1
ATOM 881 C C . GLY A 1 109 ? -4.390 -4.036 4.221 1.00 90.19 109 GLY A C 1
ATOM 882 O O . GLY A 1 109 ? -3.499 -4.873 4.360 1.00 90.19 109 GLY A O 1
ATOM 883 N N . ALA A 1 110 ? -4.966 -3.814 3.040 1.00 90.12 110 ALA A N 1
ATOM 884 C CA . ALA A 1 110 ? -4.607 -4.534 1.825 1.00 90.12 110 ALA A CA 1
ATOM 885 C C . ALA A 1 110 ? -3.172 -4.221 1.357 1.00 90.12 110 ALA A C 1
ATOM 887 O O . ALA A 1 110 ? -2.457 -5.139 0.952 1.00 90.12 110 ALA A O 1
ATOM 888 N N . LEU A 1 111 ? -2.720 -2.965 1.461 1.00 90.50 111 LEU A N 1
ATOM 889 C CA . LEU A 1 111 ? -1.337 -2.572 1.165 1.00 90.50 111 LEU A CA 1
ATOM 890 C C . LEU A 1 111 ? -0.347 -3.232 2.132 1.00 90.50 111 LEU A C 1
ATOM 892 O O . LEU A 1 111 ? 0.650 -3.799 1.690 1.00 90.50 111 LEU A O 1
ATOM 896 N N . MET A 1 112 ? -0.645 -3.236 3.434 1.00 9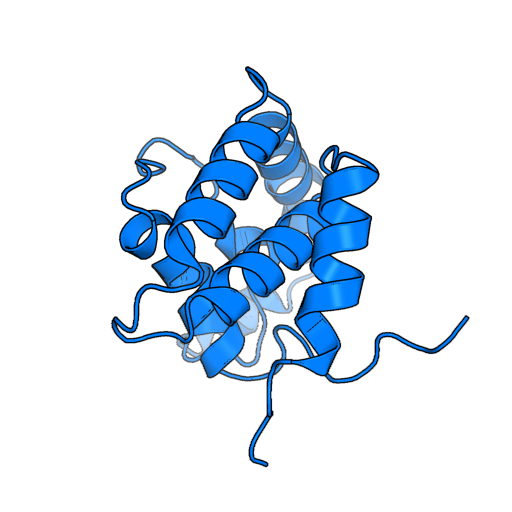1.19 112 MET A N 1
ATOM 897 C CA . MET A 1 112 ? 0.186 -3.904 4.441 1.00 91.19 112 MET A CA 1
ATOM 898 C C . MET A 1 112 ? 0.272 -5.416 4.188 1.00 91.19 112 MET A C 1
ATOM 900 O O . MET A 1 112 ? 1.364 -5.983 4.228 1.00 91.19 112 MET A O 1
ATOM 904 N N . MET A 1 113 ? -0.847 -6.070 3.846 1.00 91.19 113 MET A N 1
ATOM 905 C CA . MET A 1 113 ? -0.858 -7.493 3.477 1.00 91.19 113 MET A CA 1
ATOM 906 C C . MET A 1 113 ? -0.040 -7.764 2.213 1.00 91.19 113 MET A C 1
ATOM 908 O O . MET A 1 113 ? 0.710 -8.737 2.168 1.00 91.19 113 MET A O 1
ATOM 912 N N . ARG A 1 114 ? -0.157 -6.903 1.195 1.00 89.06 114 ARG A N 1
ATOM 913 C CA . ARG A 1 114 ? 0.583 -7.028 -0.067 1.00 89.06 114 ARG A CA 1
ATOM 914 C C . ARG A 1 114 ? 2.083 -6.812 0.113 1.00 89.06 114 ARG A C 1
ATOM 916 O O . ARG A 1 114 ? 2.865 -7.508 -0.524 1.00 89.06 114 ARG A O 1
ATOM 923 N N . ALA A 1 115 ? 2.478 -5.906 1.004 1.00 89.69 115 ALA A N 1
ATOM 924 C CA . ALA A 1 115 ? 3.872 -5.719 1.397 1.00 89.69 115 ALA A CA 1
ATOM 925 C C . ALA A 1 115 ? 4.398 -6.868 2.284 1.00 89.69 115 ALA A C 1
ATOM 927 O O . ALA A 1 115 ? 5.605 -7.034 2.439 1.00 89.69 115 ALA A O 1
ATOM 928 N N . GLY A 1 116 ? 3.514 -7.669 2.889 1.00 90.38 116 GLY A N 1
ATOM 929 C CA . GLY A 1 116 ? 3.892 -8.657 3.901 1.00 90.38 116 GLY A CA 1
ATOM 930 C C . GLY A 1 116 ? 4.365 -8.017 5.211 1.00 90.38 116 GLY A C 1
ATOM 931 O O . GLY A 1 116 ? 5.186 -8.606 5.919 1.00 90.38 116 GLY A O 1
ATOM 932 N N . ALA A 1 117 ? 3.885 -6.806 5.505 1.00 92.00 117 ALA A N 1
ATOM 933 C CA . ALA A 1 117 ? 4.151 -6.096 6.749 1.00 92.00 117 ALA A CA 1
ATOM 934 C C . ALA A 1 117 ? 3.464 -6.784 7.936 1.00 92.00 117 ALA A C 1
ATOM 936 O O . ALA A 1 117 ? 2.508 -7.553 7.775 1.00 92.00 117 ALA A O 1
ATOM 937 N N . LYS A 1 118 ? 3.948 -6.509 9.147 1.00 91.50 118 LYS A N 1
ATOM 938 C CA . LYS A 1 118 ? 3.287 -6.967 10.369 1.00 91.50 118 LYS A CA 1
ATOM 939 C C . LYS A 1 118 ? 1.931 -6.282 10.505 1.00 91.50 118 LYS A C 1
ATOM 941 O O . LYS A 1 118 ? 1.807 -5.081 10.305 1.00 91.50 118 LYS A O 1
ATOM 946 N N . ILE A 1 119 ? 0.918 -7.070 10.852 1.00 90.12 119 ILE A N 1
ATOM 947 C CA . ILE A 1 119 ? -0.420 -6.580 11.185 1.00 90.12 119 ILE A CA 1
ATOM 948 C C . ILE A 1 119 ? -0.846 -7.295 12.460 1.00 90.12 119 ILE A C 1
ATOM 950 O O . ILE A 1 119 ? -0.760 -8.528 12.543 1.00 90.12 119 ILE A O 1
ATOM 954 N N . ARG A 1 120 ? -1.298 -6.544 13.466 1.00 90.94 120 ARG A N 1
ATOM 955 C CA . ARG A 1 120 ? -1.772 -7.131 14.722 1.00 90.94 120 ARG A CA 1
ATOM 956 C C . ARG A 1 120 ? -3.033 -7.957 14.471 1.00 90.94 120 ARG A C 1
ATOM 958 O O . ARG A 1 120 ? -3.844 -7.656 13.595 1.00 90.94 120 ARG A O 1
ATOM 965 N N . ALA A 1 121 ? -3.230 -9.003 15.270 1.00 90.56 121 ALA A N 1
ATOM 966 C CA . ALA A 1 121 ? -4.405 -9.865 15.137 1.00 90.56 121 ALA A CA 1
ATOM 967 C C . ALA A 1 121 ? -5.725 -9.095 15.340 1.00 90.56 121 ALA A C 1
ATOM 969 O O . ALA A 1 121 ? -6.714 -9.394 14.675 1.00 90.56 121 ALA A O 1
ATOM 970 N N . GLU A 1 122 ? -5.713 -8.094 16.223 1.00 90.31 122 GLU A N 1
ATOM 971 C CA . GLU A 1 122 ? -6.838 -7.188 16.480 1.00 90.31 122 GLU A CA 1
ATOM 972 C C . GLU A 1 122 ? -7.179 -6.347 15.245 1.00 90.31 122 GLU A C 1
ATOM 974 O O . GLU A 1 122 ? -8.339 -6.289 14.852 1.00 90.31 122 GLU A O 1
ATOM 979 N N . ASP A 1 123 ? -6.170 -5.783 14.577 1.00 89.25 123 ASP A N 1
ATOM 980 C CA . ASP A 1 123 ? -6.350 -4.958 13.376 1.00 89.25 123 ASP A CA 1
ATOM 981 C C . ASP A 1 123 ? -6.855 -5.798 12.195 1.00 89.25 123 ASP A C 1
ATOM 983 O O . ASP A 1 123 ? -7.757 -5.394 11.461 1.00 89.25 123 ASP A O 1
ATOM 987 N N . LEU A 1 124 ? -6.353 -7.031 12.054 1.00 88.88 124 LEU A N 1
ATOM 988 C CA . LEU A 1 124 ? -6.885 -7.998 11.088 1.00 88.88 124 LEU A CA 1
ATOM 989 C C . LEU A 1 124 ? -8.346 -8.360 11.363 1.00 88.88 124 LEU A C 1
ATOM 991 O O . LEU A 1 124 ? -9.104 -8.606 10.421 1.00 88.88 124 LEU A O 1
ATOM 995 N N . GLN A 1 125 ? -8.735 -8.449 12.634 1.00 89.69 125 GLN A N 1
ATOM 996 C CA . GLN A 1 125 ? -10.119 -8.712 13.003 1.00 89.69 125 GLN A CA 1
ATOM 997 C C . GLN A 1 125 ? -11.001 -7.493 12.725 1.00 89.69 125 GLN A C 1
ATOM 999 O O . GLN A 1 125 ? -12.052 -7.649 12.111 1.00 89.69 125 GLN A O 1
ATOM 1004 N N . HIS A 1 126 ? -10.529 -6.289 13.049 1.00 90.12 126 HIS A N 1
ATOM 1005 C CA . HIS A 1 126 ? -11.212 -5.040 12.718 1.00 90.12 126 HIS A CA 1
ATOM 1006 C C . HIS A 1 126 ? -11.483 -4.924 11.213 1.00 90.12 126 HIS A C 1
ATOM 1008 O O . HIS A 1 126 ? -12.616 -4.686 10.807 1.00 90.12 126 HIS A O 1
ATOM 1014 N N . LEU A 1 127 ? -10.491 -5.222 10.365 1.00 88.12 127 LEU A N 1
ATOM 1015 C CA . LEU A 1 127 ? -10.674 -5.264 8.908 1.00 88.12 127 LEU A CA 1
ATOM 1016 C C . LEU A 1 127 ? -11.757 -6.260 8.471 1.00 88.12 127 LEU A C 1
ATOM 1018 O O . LEU A 1 127 ? -12.564 -5.950 7.594 1.00 88.12 127 LEU A O 1
ATOM 1022 N N . ARG A 1 128 ? -11.797 -7.454 9.074 1.00 87.00 128 ARG A N 1
ATOM 1023 C CA . ARG A 1 128 ? -12.830 -8.469 8.787 1.00 87.00 128 ARG A CA 1
ATOM 1024 C C . ARG A 1 128 ? -14.226 -7.988 9.152 1.00 87.00 128 ARG A C 1
ATOM 1026 O O . ARG A 1 128 ? -15.166 -8.304 8.428 1.00 87.00 128 ARG A O 1
ATOM 1033 N N . ASP A 1 129 ? -14.347 -7.238 10.238 1.00 88.38 129 ASP A N 1
ATOM 1034 C CA . ASP A 1 129 ? -15.620 -6.710 10.727 1.00 88.38 129 ASP A CA 1
ATOM 1035 C C . ASP A 1 129 ? -16.055 -5.455 9.948 1.00 88.38 129 ASP A C 1
ATOM 1037 O O . ASP A 1 129 ? -17.250 -5.155 9.848 1.00 88.38 129 ASP A O 1
ATOM 1041 N N . LEU A 1 130 ? -15.096 -4.734 9.360 1.00 84.69 130 LEU A N 1
ATOM 1042 C CA . LEU A 1 130 ? -15.320 -3.527 8.571 1.00 84.69 130 LEU A CA 1
ATOM 1043 C C . LEU A 1 130 ? -15.798 -3.831 7.147 1.00 84.69 130 LEU A C 1
ATOM 1045 O O . LEU A 1 130 ? -16.704 -3.159 6.653 1.00 84.69 130 LEU A O 1
ATOM 1049 N N . VAL A 1 131 ? -15.237 -4.859 6.500 1.00 82.19 131 VAL A N 1
ATOM 1050 C CA . VAL A 1 131 ? -15.558 -5.244 5.109 1.00 82.19 131 VAL A CA 1
ATOM 1051 C C . VAL A 1 131 ? -17.070 -5.379 4.847 1.00 82.19 131 VAL A C 1
ATOM 1053 O O . VAL A 1 131 ? -17.541 -4.771 3.886 1.00 82.19 131 VAL A O 1
ATOM 1056 N N . PRO A 1 132 ? -17.874 -6.084 5.673 1.00 82.19 132 PRO A N 1
ATOM 1057 C CA . PRO A 1 132 ? -19.315 -6.227 5.440 1.00 82.19 132 PRO A CA 1
ATOM 1058 C C . PRO A 1 132 ? -20.112 -4.920 5.541 1.00 82.19 132 PRO A C 1
ATOM 1060 O O . PRO A 1 132 ? -21.257 -4.869 5.101 1.00 82.19 132 PRO A O 1
ATOM 1063 N N . GLN A 1 133 ? -19.548 -3.875 6.154 1.00 80.00 133 GLN A N 1
ATOM 1064 C CA . GLN A 1 133 ? -20.226 -2.589 6.336 1.00 80.00 133 GLN A CA 1
ATOM 1065 C C . GLN A 1 133 ? -20.120 -1.700 5.093 1.00 80.00 133 GLN A C 1
ATOM 1067 O O . GLN A 1 133 ? -20.906 -0.759 4.935 1.00 80.00 133 GLN A O 1
ATOM 1072 N N . ILE A 1 134 ? -19.156 -1.975 4.213 1.00 74.81 134 ILE A N 1
ATOM 1073 C CA . ILE A 1 134 ? -18.945 -1.192 3.002 1.00 74.81 134 ILE A CA 1
ATOM 1074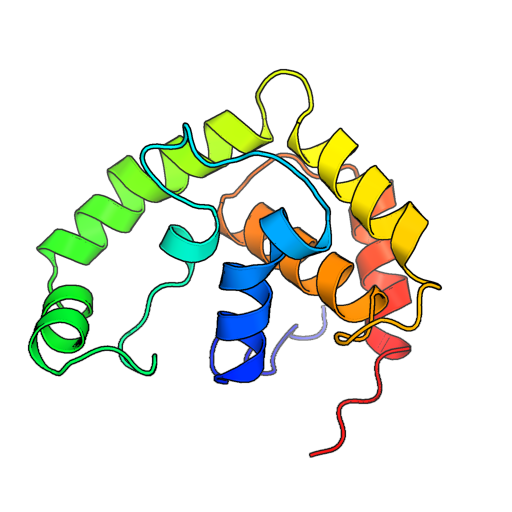 C C . ILE A 1 134 ? -19.891 -1.689 1.919 1.00 74.81 134 ILE A C 1
ATOM 1076 O O . ILE A 1 134 ? -19.800 -2.815 1.435 1.00 74.81 134 ILE A O 1
ATOM 1080 N N . HIS A 1 135 ? -20.816 -0.817 1.535 1.00 67.62 135 HIS A N 1
ATOM 1081 C CA . HIS A 1 135 ? -21.739 -1.081 0.445 1.00 67.62 135 HIS A CA 1
ATOM 1082 C C . HIS A 1 135 ? -21.072 -0.680 -0.868 1.00 67.62 135 HIS A C 1
ATOM 1084 O O . HIS A 1 135 ? -21.109 0.486 -1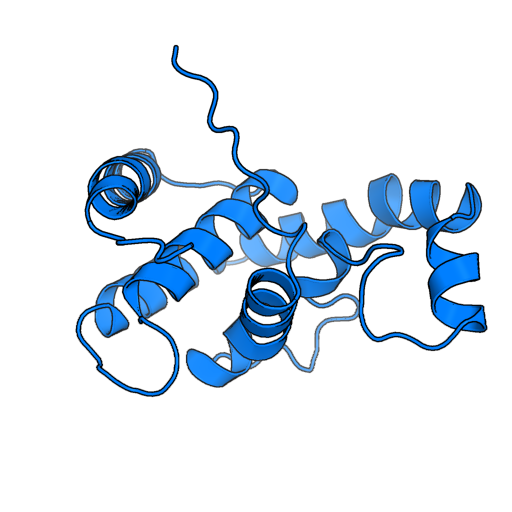.260 1.00 67.62 135 HIS A O 1
ATOM 1090 N N . CYS A 1 136 ? -20.465 -1.646 -1.553 1.00 60.94 136 CYS A N 1
ATOM 1091 C CA . CYS A 1 136 ? -20.018 -1.448 -2.926 1.00 60.94 136 CYS A CA 1
ATOM 1092 C C . CYS A 1 136 ? -21.260 -1.343 -3.820 1.00 60.94 136 CYS A C 1
ATOM 1094 O O . CYS A 1 136 ? -21.908 -2.349 -4.113 1.00 60.94 136 CYS A O 1
ATOM 1096 N N . SER A 1 137 ? -21.634 -0.125 -4.212 1.00 50.81 137 SER A N 1
ATOM 1097 C CA . SER A 1 137 ? -22.634 0.070 -5.264 1.00 50.81 137 SER A CA 1
ATOM 1098 C C . SER A 1 137 ? -21.943 -0.259 -6.584 1.00 50.81 137 SER A C 1
ATOM 1100 O O . SER A 1 137 ? -20.984 0.415 -6.948 1.00 50.81 137 SER A O 1
ATOM 1102 N N . SER A 1 138 ? -22.359 -1.351 -7.226 1.00 44.09 138 SER A N 1
ATOM 1103 C CA . SER A 1 138 ? -21.932 -1.690 -8.591 1.00 44.09 138 SER A CA 1
ATOM 1104 C C . SER A 1 138 ? -22.598 -0.784 -9.618 1.00 44.09 138 SER A C 1
ATOM 1106 O O . SER A 1 138 ? -23.756 -0.380 -9.359 1.00 44.09 138 SER A O 1
#

Solvent-accessible surface area (backbone atoms only — not comparable to full-atom values): 8224 Å² total; per-residue (Å²): 134,82,79,92,75,77,65,83,63,73,46,70,70,46,47,52,48,43,63,45,42,44,64,78,69,70,48,92,59,85,89,46,94,57,52,78,37,65,77,63,68,50,66,81,54,101,58,56,72,67,58,29,52,47,58,69,34,70,64,46,52,48,44,42,67,71,46,47,26,54,50,41,17,50,54,32,56,42,92,50,39,38,59,54,49,50,51,55,32,59,74,38,36,84,46,88,69,95,49,65,25,54,53,54,41,49,51,50,52,51,49,38,58,73,36,66,30,79,72,55,72,66,59,55,47,49,50,64,67,47,55,81,72,59,79,82,81,126

Organism: NCBI:txid656917

Mean predicted aligned error: 6.94 Å

Foldseek 3Di:
DDDPDDDQLNDQVNLVLQVCLCVVLVHDPVPQPAGLSLLSDALPYPDDPVSSVVRPDPVSVCCSVPPRLQSVQVVCQPPVVLVVSLVSLVVCCPPPPDDNSLVSSLS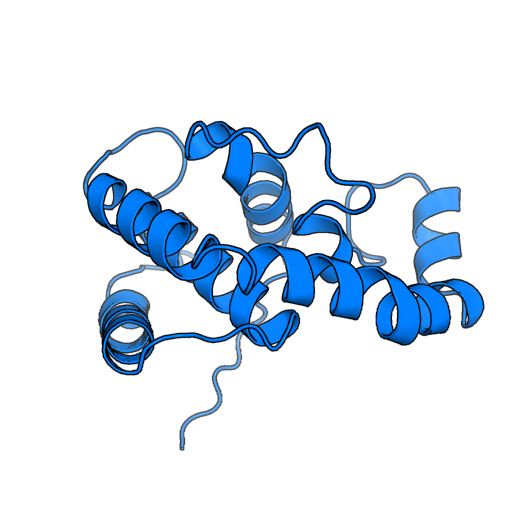SVVSCVSSVHDDDPVSVVVNVVSVVVDDDDD

Secondary structure (DSSP, 8-state):
-----S-TTTSHHHHHHHHHHHHHHT---TT-SS-GGGGG--TTSS--HHHHHHTTSHHHHHHIIIIIHHHHHHHHHGGGHHHHHHHHHHHTTT--SSS-HHHHHHHHHHHHHHHT----HHHHHHHHHHGGG-----

pLDDT: mean 80.56, std 13.43, range [35.62, 94.12]

Radius of gyration: 14.98 Å; Cα contacts (8 Å, |Δi|>4): 131; chains: 1; bounding box: 36×34×39 Å